Protein AF-A0A101IN50-F1 (afdb_monomer_lite)

Secondary structure (DSSP, 8-state):
-TT-SS-HHHHHHHHHHHHHTTSEEEETTEEEEHHHHHHHHHHHHHHHHHHHHH-TT-S-EEHHHHGGG-TTS-HHHHHHHHHHHHHTTS-EEETTEEE-TT------HHHHHHHHHHHHHHHH-TTSPPBHHHHHHHSTTHHHHHHHHHHTTSEEE-TTSSBEEEGGGGGGS--

Sequence (175 aa):
LVHSYYSFSEISKAVEVLEKKGKLVIIDLWLVEKGYWSQQQNRVVELLKVEYQKFPLEKSFPLNQIQPHFRHLPPRLFFTLLQQLAQEGKIVFQKGKISLPSYRPAISAQKQEMINNILKLLKDNPTNPPTEKFLSETYQGSQEIVKYLLQEKLIVKLTDGPNFWKAEEIFFSVC

Foldseek 3Di:
DVPDPDDPVRVVVVLVVCVVVVQWDDDPPDTDGNVVLVVVLVVLLVVQVVVCVVQLLDAWDALVVRCVVVVVDDPVRVVVSVVVCVVVLQWPDPPRIIGGPPRDRDADPVNVVLLVVQLVQQVVCVPDGDFPVRSCVVDPPCVSVVVSCVVVVQWDDDPPDRGIHGNVCPVPPPD

pLDDT: mean 87.75, std 12.13, range [37.0, 98.12]

Radius of gyration: 23.9 Å; chains: 1; bounding box: 58×29×68 Å

Structure (mmCIF, N/CA/C/O backbone):
data_AF-A0A101IN50-F1
#
_entry.id   AF-A0A101IN50-F1
#
loop_
_atom_site.group_PDB
_atom_site.id
_atom_site.type_symbol
_atom_site.label_atom_id
_atom_site.label_alt_id
_atom_site.label_comp_id
_atom_site.label_asym_id
_atom_site.label_entity_id
_atom_site.label_seq_id
_atom_site.pdbx_PDB_ins_code
_atom_site.Cartn_x
_atom_site.Cartn_y
_atom_site.Cartn_z
_atom_site.occupancy
_atom_site.B_iso_or_equiv
_atom_site.auth_seq_id
_atom_site.auth_comp_id
_atom_site.auth_asym_id
_atom_site.auth_atom_id
_atom_site.pdbx_PDB_model_num
ATOM 1 N N . LEU A 1 1 ? 13.063 15.465 -31.604 1.00 53.97 1 LEU A N 1
ATOM 2 C CA . LEU A 1 1 ? 14.173 14.787 -32.320 1.00 53.97 1 LEU A CA 1
ATOM 3 C C . LEU A 1 1 ? 15.201 15.761 -32.925 1.00 53.97 1 LEU A C 1
ATOM 5 O O . LEU A 1 1 ? 16.044 15.330 -33.692 1.00 53.97 1 LEU A O 1
ATOM 9 N N . VAL A 1 2 ? 15.207 17.047 -32.543 1.00 54.25 2 VAL A N 1
ATOM 10 C CA . VAL A 1 2 ? 16.013 18.106 -33.196 1.00 54.25 2 VAL A CA 1
ATOM 11 C C . VAL A 1 2 ? 17.518 18.059 -32.831 1.00 54.25 2 VAL A C 1
ATOM 13 O O . VAL A 1 2 ? 18.308 18.804 -33.389 1.00 54.25 2 VAL A O 1
ATOM 16 N N . HIS A 1 3 ? 17.943 17.152 -31.940 1.00 64.00 3 HIS A N 1
ATOM 17 C CA . HIS A 1 3 ? 19.330 17.056 -31.442 1.00 64.00 3 HIS A CA 1
ATOM 18 C C . HIS A 1 3 ? 20.006 15.690 -31.666 1.00 64.00 3 HIS A C 1
ATOM 20 O O . HIS A 1 3 ? 21.056 15.426 -31.088 1.00 64.00 3 HIS A O 1
ATOM 26 N N . SER A 1 4 ? 19.412 14.799 -32.465 1.00 73.94 4 SER A N 1
ATOM 27 C CA . SER A 1 4 ? 20.049 13.524 -32.821 1.00 73.94 4 SER A CA 1
ATOM 28 C C . SER A 1 4 ? 20.848 13.679 -34.113 1.00 73.94 4 SER A C 1
ATOM 30 O O . SER A 1 4 ? 20.334 14.238 -35.078 1.00 73.94 4 SER A O 1
ATOM 32 N N . TYR A 1 5 ? 22.062 13.125 -34.156 1.00 83.75 5 TYR A N 1
ATOM 33 C CA . TYR A 1 5 ? 22.843 12.980 -35.395 1.00 83.75 5 TYR A CA 1
ATOM 34 C C . TYR A 1 5 ? 22.286 11.896 -36.336 1.00 83.75 5 TYR A C 1
ATOM 36 O O . TYR A 1 5 ? 22.778 11.745 -37.448 1.00 83.75 5 TYR A O 1
ATOM 44 N N . TYR A 1 6 ? 21.273 11.145 -35.894 1.00 83.88 6 TYR A N 1
ATOM 45 C CA . TYR A 1 6 ? 20.628 10.084 -36.666 1.00 83.88 6 TYR A CA 1
ATOM 46 C C . TYR A 1 6 ? 19.291 10.548 -37.237 1.00 83.88 6 TYR A C 1
ATOM 48 O O . TYR A 1 6 ? 18.486 11.169 -36.533 1.00 83.88 6 T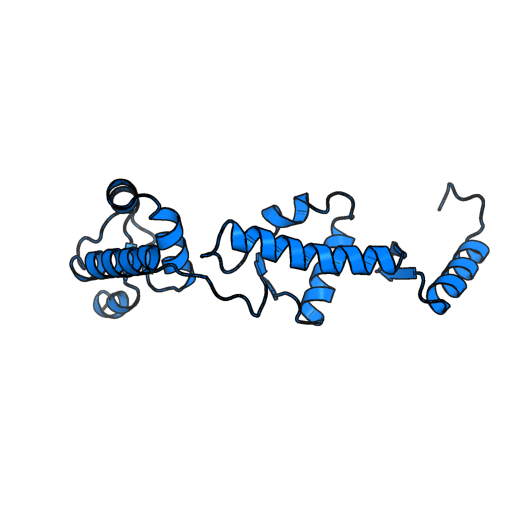YR A O 1
ATOM 56 N N . SER A 1 7 ? 19.033 10.179 -38.491 1.00 87.06 7 SER A N 1
ATOM 57 C CA . SER A 1 7 ? 17.739 10.364 -39.140 1.00 87.06 7 SER A CA 1
ATOM 58 C C . SER A 1 7 ? 16.643 9.557 -38.441 1.00 87.06 7 SER A C 1
ATOM 60 O O . SER A 1 7 ? 16.896 8.552 -37.771 1.00 87.06 7 SER A O 1
ATOM 62 N N . PHE A 1 8 ? 15.388 9.963 -38.641 1.00 85.50 8 PHE A N 1
ATOM 63 C CA . PHE A 1 8 ? 14.242 9.213 -38.126 1.00 85.50 8 PHE A CA 1
ATOM 64 C C . PHE A 1 8 ? 14.260 7.752 -38.596 1.00 85.50 8 PHE A C 1
ATOM 66 O O . PHE A 1 8 ? 14.076 6.855 -37.783 1.00 85.50 8 PHE A O 1
ATOM 73 N N . SER A 1 9 ? 14.569 7.504 -39.874 1.00 87.62 9 SER A N 1
ATOM 74 C CA . SER A 1 9 ? 14.630 6.145 -40.424 1.00 87.62 9 SER A CA 1
ATOM 75 C C . SER A 1 9 ? 15.701 5.281 -39.754 1.00 87.62 9 SER A C 1
ATOM 77 O O . SER A 1 9 ? 15.471 4.090 -39.546 1.00 87.62 9 SER A O 1
ATOM 79 N N . GLU A 1 10 ? 16.866 5.844 -39.424 1.00 89.06 10 GLU A N 1
ATOM 80 C CA . GLU A 1 10 ? 17.932 5.113 -38.730 1.00 89.06 10 GLU A CA 1
ATOM 81 C C . GLU A 1 10 ? 17.532 4.778 -37.294 1.00 89.06 10 GLU A C 1
ATOM 83 O O . GLU A 1 10 ? 17.723 3.644 -36.850 1.00 89.06 10 GLU A O 1
ATOM 88 N N . ILE A 1 11 ? 16.917 5.737 -36.594 1.00 88.38 11 ILE A N 1
ATOM 89 C CA . ILE A 1 11 ? 16.405 5.534 -35.237 1.00 88.38 11 ILE A CA 1
ATOM 90 C C . ILE A 1 11 ? 15.316 4.460 -35.245 1.00 88.38 11 ILE A C 1
ATOM 92 O O . ILE A 1 11 ? 15.415 3.504 -34.482 1.00 88.38 11 ILE A O 1
ATOM 96 N N . SER A 1 12 ? 14.322 4.562 -36.130 1.00 87.56 12 SER A N 1
ATOM 97 C CA . SER A 1 12 ? 13.242 3.576 -36.254 1.00 87.56 12 SER A CA 1
ATOM 98 C C . SER A 1 12 ? 13.786 2.174 -36.512 1.00 87.56 12 SER A C 1
ATOM 100 O O . SER A 1 12 ? 13.419 1.232 -35.814 1.00 87.56 12 SER A O 1
ATOM 102 N N . LYS A 1 13 ? 14.741 2.035 -37.439 1.00 91.06 13 LYS A N 1
ATOM 103 C CA . LYS A 1 13 ? 15.362 0.742 -37.746 1.00 91.06 13 LYS A CA 1
ATOM 104 C C . LYS A 1 13 ? 16.124 0.167 -36.549 1.00 91.06 13 LYS A C 1
ATOM 106 O O . LYS A 1 13 ? 16.044 -1.032 -36.284 1.00 91.06 13 LYS A O 1
ATOM 111 N N . ALA A 1 14 ? 16.859 1.002 -35.815 1.00 89.88 14 ALA A N 1
ATOM 112 C CA . ALA A 1 14 ? 17.566 0.570 -34.613 1.00 89.88 14 ALA A CA 1
ATOM 113 C C . ALA A 1 14 ? 16.595 0.136 -33.501 1.00 89.88 14 ALA A C 1
ATOM 115 O O . ALA A 1 14 ? 16.817 -0.896 -32.863 1.00 89.88 14 ALA A O 1
ATOM 116 N N . VAL A 1 15 ? 15.504 0.882 -33.306 1.00 90.69 15 VAL A N 1
ATOM 117 C CA . VAL A 1 15 ? 14.446 0.560 -32.339 1.00 90.69 15 VAL A CA 1
ATOM 118 C C . VAL A 1 15 ? 13.798 -0.776 -32.671 1.00 90.69 15 VAL A C 1
ATOM 120 O O . VAL A 1 15 ? 13.757 -1.637 -31.798 1.00 90.69 15 VAL A O 1
ATOM 123 N N . GLU A 1 16 ? 13.398 -1.004 -33.924 1.00 89.81 16 GLU A N 1
ATOM 124 C CA . GLU A 1 16 ? 12.813 -2.281 -34.353 1.00 89.81 16 GLU A CA 1
ATOM 125 C C . GLU A 1 16 ? 13.749 -3.467 -34.088 1.00 89.81 16 GLU A C 1
ATOM 127 O O . GLU A 1 16 ? 13.317 -4.521 -33.620 1.00 89.81 16 GLU A O 1
ATOM 132 N N . VAL A 1 17 ? 15.050 -3.320 -34.368 1.00 91.94 17 VAL A N 1
ATOM 133 C CA . VAL A 1 17 ? 16.029 -4.387 -34.102 1.00 91.94 17 VAL A CA 1
ATOM 134 C C . VAL A 1 17 ? 16.144 -4.665 -32.604 1.00 91.94 17 VAL A C 1
ATOM 136 O O . VAL A 1 17 ? 16.235 -5.825 -32.200 1.00 91.94 17 VAL A O 1
ATOM 139 N N . LEU A 1 18 ? 16.175 -3.625 -31.772 1.00 91.31 18 LEU A N 1
ATOM 140 C CA . LEU A 1 18 ? 16.322 -3.770 -30.325 1.00 91.31 18 LEU A CA 1
ATOM 141 C C . LEU A 1 18 ? 15.045 -4.291 -29.653 1.00 91.31 18 LEU A C 1
ATOM 143 O O . LEU A 1 18 ? 15.140 -5.095 -28.725 1.00 91.31 18 LEU A O 1
ATOM 147 N N . GLU A 1 19 ? 13.876 -3.896 -30.147 1.00 89.38 19 GLU A N 1
ATOM 148 C CA . GLU A 1 19 ? 12.577 -4.419 -29.726 1.00 89.38 19 GLU A CA 1
ATOM 149 C C . GLU A 1 19 ? 12.442 -5.903 -30.092 1.00 89.38 19 GLU A C 1
ATOM 151 O O . GLU A 1 19 ? 12.173 -6.723 -29.215 1.00 89.38 19 GLU A O 1
ATOM 156 N N . LYS A 1 20 ? 12.758 -6.292 -31.339 1.00 90.06 20 LYS A N 1
ATOM 157 C CA . LYS A 1 20 ? 12.761 -7.706 -31.773 1.00 90.06 20 LYS A CA 1
ATOM 158 C C . LYS A 1 20 ? 13.734 -8.570 -30.973 1.00 90.06 20 LYS A C 1
ATOM 160 O O . LYS A 1 20 ? 13.472 -9.743 -30.732 1.00 90.06 20 LYS A O 1
ATOM 165 N N . LYS A 1 21 ? 14.855 -7.993 -30.531 1.00 91.25 21 LYS A N 1
ATOM 166 C CA . LYS A 1 21 ? 15.819 -8.651 -29.633 1.00 91.25 21 LYS A CA 1
ATOM 167 C C . LYS A 1 21 ? 15.365 -8.675 -28.168 1.00 91.25 21 LYS A C 1
ATOM 169 O O . LYS A 1 21 ? 16.104 -9.175 -27.324 1.00 91.25 21 LYS A O 1
ATOM 174 N N . GLY A 1 22 ? 14.200 -8.112 -27.849 1.00 89.38 22 GLY A N 1
ATOM 175 C CA . GLY A 1 22 ? 13.653 -8.043 -26.499 1.00 89.38 22 GLY A CA 1
ATOM 176 C C . GLY A 1 22 ? 14.476 -7.178 -25.546 1.00 89.38 22 GLY A C 1
ATOM 177 O O . GLY A 1 22 ? 14.423 -7.407 -24.344 1.00 89.38 22 GLY A O 1
ATOM 178 N N . LYS A 1 23 ? 15.264 -6.224 -26.057 1.00 91.38 23 LYS A N 1
ATOM 179 C CA . LYS A 1 23 ? 16.095 -5.322 -25.240 1.00 91.38 23 LYS A CA 1
ATOM 180 C C . LYS A 1 23 ? 15.390 -4.015 -24.891 1.00 91.38 23 LYS A C 1
ATOM 182 O O . LYS A 1 23 ? 15.761 -3.366 -23.918 1.00 91.38 23 LYS A O 1
ATOM 187 N N . LEU A 1 24 ? 14.384 -3.637 -25.672 1.00 92.62 24 LEU A N 1
ATOM 188 C CA . LEU A 1 24 ? 13.571 -2.447 -25.449 1.00 92.62 24 LEU A CA 1
ATOM 189 C C . LEU A 1 24 ? 12.104 -2.823 -25.257 1.00 92.62 24 LEU A C 1
ATOM 191 O O . LEU A 1 24 ? 11.635 -3.830 -25.784 1.00 92.62 24 LEU A O 1
ATOM 195 N N . VAL A 1 25 ? 11.401 -1.974 -24.518 1.00 89.88 25 VAL A N 1
ATOM 196 C CA . VAL A 1 25 ? 9.945 -1.924 -24.433 1.00 89.88 25 VAL A CA 1
ATOM 197 C C . VAL A 1 25 ? 9.520 -0.526 -24.861 1.00 89.88 25 VAL A C 1
ATOM 199 O O . VAL A 1 25 ? 10.095 0.470 -24.410 1.00 89.88 25 VAL A O 1
ATOM 202 N N . ILE A 1 26 ? 8.526 -0.460 -25.741 1.00 90.00 26 ILE A N 1
ATOM 203 C CA . ILE A 1 26 ? 7.913 0.794 -26.170 1.00 90.00 26 ILE A CA 1
ATOM 204 C C . ILE A 1 26 ? 6.683 1.034 -25.300 1.00 90.00 26 ILE A C 1
ATOM 206 O O . ILE A 1 26 ? 5.805 0.178 -25.202 1.00 90.00 26 ILE A O 1
ATOM 210 N N . ILE A 1 27 ? 6.640 2.186 -24.634 1.00 88.56 27 ILE A N 1
ATOM 211 C CA . ILE A 1 27 ? 5.548 2.574 -23.740 1.00 88.56 27 ILE A CA 1
ATOM 212 C C . ILE A 1 27 ? 5.089 3.968 -24.144 1.00 88.56 27 ILE A C 1
ATOM 214 O O . ILE A 1 27 ? 5.754 4.961 -23.848 1.00 88.56 27 ILE A O 1
ATOM 218 N N . ASP A 1 28 ? 3.960 4.041 -24.842 1.00 82.56 28 ASP A N 1
ATOM 219 C CA . ASP A 1 28 ? 3.493 5.244 -25.533 1.00 82.56 28 ASP A CA 1
ATOM 220 C C . ASP A 1 28 ? 4.581 5.821 -26.461 1.00 82.56 28 ASP A C 1
ATOM 222 O O . ASP A 1 28 ? 4.894 5.253 -27.502 1.00 82.56 28 ASP A O 1
ATOM 226 N N . LEU A 1 29 ? 5.177 6.950 -26.070 1.00 85.69 29 LEU A N 1
ATOM 227 C CA . LEU A 1 29 ? 6.236 7.654 -26.799 1.00 85.69 29 LEU A CA 1
ATOM 228 C C . LEU A 1 29 ? 7.633 7.408 -26.200 1.00 85.69 29 LEU A C 1
ATOM 230 O O . LEU A 1 29 ? 8.599 8.054 -26.607 1.00 85.69 29 LEU A O 1
ATOM 234 N N . TRP A 1 30 ? 7.745 6.520 -25.208 1.00 90.06 30 TRP A N 1
ATOM 235 C CA . TRP A 1 30 ? 8.978 6.251 -24.474 1.00 90.06 30 TRP A CA 1
ATOM 236 C C . TRP A 1 30 ? 9.606 4.935 -24.916 1.00 90.06 30 TRP A C 1
ATOM 238 O O . TRP A 1 30 ? 8.948 3.899 -24.970 1.00 90.06 30 TRP A O 1
ATOM 248 N N . LEU A 1 31 ? 10.911 4.981 -25.172 1.00 91.62 31 LEU A N 1
ATOM 249 C CA . LEU A 1 31 ? 11.745 3.804 -25.378 1.00 91.62 31 LEU A CA 1
ATOM 250 C C . LEU A 1 31 ? 12.461 3.507 -24.068 1.00 91.62 31 LEU A C 1
ATOM 252 O O . LEU A 1 31 ? 13.236 4.336 -23.585 1.00 91.62 31 LEU A O 1
ATOM 256 N N . VAL A 1 32 ? 12.191 2.344 -23.486 1.00 92.44 32 VAL A N 1
ATOM 257 C CA . VAL A 1 32 ? 12.736 1.965 -22.182 1.00 92.44 32 VAL A CA 1
ATOM 258 C C . VAL A 1 32 ? 13.483 0.648 -22.312 1.00 92.44 32 VAL A C 1
ATOM 260 O O . VAL A 1 32 ? 13.016 -0.286 -22.958 1.00 92.44 32 VAL A O 1
ATOM 263 N N . GLU A 1 33 ? 14.659 0.559 -21.699 1.00 94.00 33 GLU A N 1
ATOM 264 C CA . GLU A 1 33 ? 15.402 -0.698 -21.613 1.00 94.00 33 GLU A CA 1
ATOM 265 C C . GLU A 1 33 ? 14.605 -1.725 -20.792 1.00 94.00 33 GLU A C 1
ATOM 267 O O . GLU A 1 33 ? 14.061 -1.407 -19.731 1.00 94.00 33 GLU A O 1
ATOM 272 N N . LYS A 1 34 ? 14.472 -2.951 -21.311 1.00 92.56 34 LYS A N 1
ATOM 273 C CA . LYS A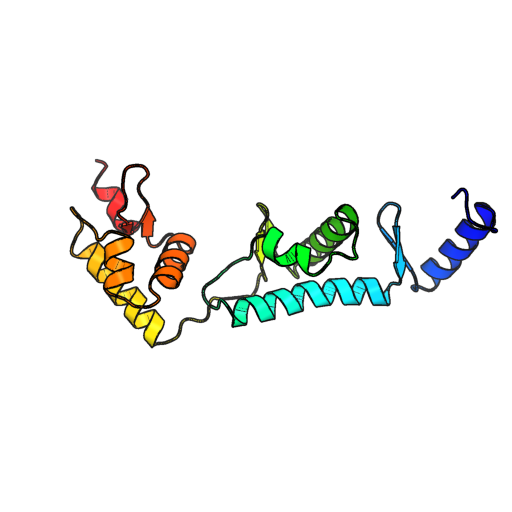 1 34 ? 13.551 -3.954 -20.754 1.00 92.56 34 LYS A CA 1
ATOM 274 C C . LYS A 1 34 ? 13.928 -4.371 -19.330 1.00 92.56 34 LYS A C 1
ATOM 276 O O . LYS A 1 34 ? 13.040 -4.528 -18.490 1.00 92.56 34 LYS A O 1
ATOM 281 N N . GLY A 1 35 ? 15.218 -4.548 -19.053 1.00 94.69 35 GLY A N 1
ATOM 282 C CA . GLY A 1 35 ? 15.736 -4.876 -17.728 1.00 94.69 35 GLY A CA 1
ATOM 283 C C . GLY A 1 35 ? 15.426 -3.782 -16.712 1.00 94.69 35 GLY A C 1
ATOM 284 O O . GLY A 1 35 ? 14.872 -4.065 -15.652 1.00 94.69 35 GLY A O 1
ATOM 285 N N . TYR A 1 36 ? 15.683 -2.527 -17.070 1.00 94.50 36 TYR A N 1
ATOM 286 C CA . TYR A 1 36 ? 15.349 -1.356 -16.274 1.00 94.50 36 TYR A CA 1
ATOM 287 C C . TYR A 1 36 ? 13.847 -1.269 -16.006 1.00 94.50 36 TYR A C 1
ATOM 289 O O . TYR A 1 36 ? 13.447 -1.044 -14.863 1.00 94.50 36 TYR A O 1
ATOM 297 N N . TRP A 1 37 ? 13.006 -1.497 -17.021 1.00 95.19 37 TRP A N 1
ATOM 298 C CA . TRP A 1 37 ? 11.553 -1.500 -16.848 1.00 95.19 37 TRP A CA 1
ATOM 299 C C . TRP A 1 37 ? 11.097 -2.557 -15.839 1.00 95.19 37 TRP A C 1
ATOM 301 O O . TRP A 1 37 ? 10.396 -2.241 -14.875 1.00 95.19 37 TRP A O 1
ATOM 311 N N . SER A 1 38 ? 11.572 -3.794 -16.000 1.00 95.00 38 SER A N 1
ATOM 312 C CA . SER A 1 38 ? 11.279 -4.889 -15.071 1.00 95.00 38 SER A CA 1
ATOM 313 C C . SER A 1 38 ? 11.799 -4.600 -13.657 1.00 95.00 38 SER A C 1
ATOM 315 O O . SER A 1 38 ? 11.125 -4.878 -12.663 1.00 95.00 38 SER A O 1
ATOM 317 N N . GLN A 1 39 ? 12.964 -3.958 -13.540 1.00 96.44 39 GLN A N 1
ATOM 318 C CA . GLN A 1 39 ? 13.498 -3.515 -12.257 1.00 96.44 39 GLN A CA 1
ATOM 319 C C . GLN A 1 39 ? 12.580 -2.483 -11.589 1.00 96.44 39 GLN A C 1
ATOM 321 O O . GLN A 1 39 ? 12.338 -2.587 -10.386 1.00 96.44 39 GLN A O 1
ATOM 326 N N . GLN A 1 40 ? 12.035 -1.516 -12.337 1.00 96.81 40 GLN A N 1
ATOM 327 C CA . GLN A 1 40 ? 11.092 -0.543 -11.775 1.00 96.81 40 GLN A CA 1
ATOM 328 C C . GLN A 1 40 ? 9.785 -1.213 -11.336 1.00 96.81 40 GLN A C 1
ATOM 330 O O . GLN A 1 40 ? 9.279 -0.886 -10.262 1.00 96.81 40 GLN A O 1
ATOM 335 N N . GLN A 1 41 ? 9.282 -2.190 -12.099 1.00 96.25 41 GLN A N 1
ATOM 336 C CA . GLN A 1 41 ? 8.114 -2.994 -11.716 1.00 96.25 41 GLN A CA 1
ATOM 337 C C . GLN A 1 41 ? 8.340 -3.696 -10.368 1.00 96.25 41 GLN A C 1
ATOM 339 O O . GLN A 1 41 ? 7.531 -3.563 -9.448 1.00 96.25 41 GLN A O 1
ATOM 344 N N . ASN A 1 42 ? 9.475 -4.382 -10.217 1.00 97.38 42 ASN A N 1
ATOM 345 C CA . ASN A 1 42 ? 9.828 -5.071 -8.974 1.00 97.38 42 ASN A CA 1
ATOM 346 C C . ASN A 1 42 ? 10.025 -4.093 -7.811 1.00 97.38 42 ASN A C 1
ATOM 348 O O . ASN A 1 42 ? 9.588 -4.353 -6.692 1.00 97.38 42 ASN A O 1
ATOM 352 N N . ARG A 1 43 ? 10.626 -2.929 -8.077 1.00 97.62 43 ARG A N 1
ATOM 353 C CA . ARG A 1 43 ? 10.862 -1.896 -7.067 1.00 97.62 43 ARG A CA 1
ATOM 354 C C . ARG A 1 43 ? 9.567 -1.364 -6.451 1.00 97.62 43 ARG A C 1
ATOM 356 O O . ARG A 1 43 ? 9.574 -1.049 -5.266 1.00 97.62 43 ARG A O 1
ATOM 363 N N . VAL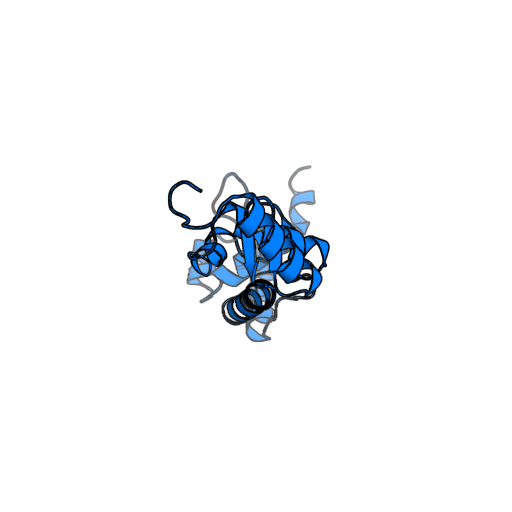 A 1 44 ? 8.466 -1.281 -7.207 1.00 97.94 44 VAL A N 1
ATOM 364 C CA . VAL A 1 44 ? 7.151 -0.902 -6.649 1.00 97.94 44 VAL A CA 1
ATOM 365 C C . VAL A 1 44 ? 6.702 -1.925 -5.607 1.00 97.94 44 VAL A C 1
ATOM 367 O O . VAL A 1 44 ? 6.330 -1.548 -4.498 1.00 97.94 44 VAL A O 1
ATOM 370 N N . VAL A 1 45 ? 6.774 -3.215 -5.941 1.00 97.06 45 VAL A N 1
ATOM 371 C CA . VAL A 1 45 ? 6.356 -4.307 -5.048 1.00 97.06 45 VAL A CA 1
ATOM 372 C C . VAL A 1 45 ? 7.225 -4.356 -3.792 1.00 97.06 45 VAL A C 1
ATOM 374 O O . VAL A 1 45 ? 6.695 -4.449 -2.686 1.00 97.06 45 VAL A O 1
ATOM 377 N N . GLU A 1 46 ? 8.545 -4.246 -3.940 1.00 97.44 46 GLU A N 1
ATOM 378 C CA . GLU A 1 46 ? 9.470 -4.229 -2.800 1.00 97.44 46 GLU A CA 1
ATOM 379 C C . GLU A 1 46 ? 9.265 -3.005 -1.905 1.00 97.44 46 GLU A C 1
ATOM 381 O O . GLU A 1 46 ? 9.255 -3.127 -0.681 1.00 97.44 46 GLU A O 1
ATOM 386 N N . LEU A 1 47 ? 9.015 -1.831 -2.490 1.00 97.56 47 LEU A N 1
ATOM 387 C CA . LEU A 1 47 ? 8.701 -0.637 -1.713 1.00 97.56 47 LEU A CA 1
ATOM 388 C C . LEU A 1 47 ? 7.423 -0.827 -0.888 1.00 97.56 47 LEU A C 1
ATOM 390 O O . LEU A 1 47 ? 7.418 -0.489 0.290 1.00 97.56 47 LEU A O 1
ATOM 394 N N . LEU A 1 48 ? 6.368 -1.423 -1.455 1.00 97.31 48 LEU A N 1
ATOM 395 C CA . LEU A 1 48 ? 5.152 -1.723 -0.691 1.00 97.31 48 LEU A CA 1
ATOM 396 C C . LEU A 1 48 ? 5.438 -2.661 0.487 1.00 97.31 48 LEU A C 1
ATOM 398 O O . LEU A 1 48 ? 4.937 -2.416 1.579 1.00 97.31 48 LEU A O 1
ATOM 402 N N . LYS A 1 49 ? 6.272 -3.696 0.307 1.00 95.81 49 LYS A N 1
ATOM 403 C CA . LYS A 1 49 ? 6.680 -4.587 1.410 1.00 95.81 49 LYS A CA 1
ATOM 404 C C . LYS A 1 49 ? 7.389 -3.823 2.529 1.00 95.81 49 LYS A C 1
ATOM 406 O O . LYS A 1 49 ? 7.083 -4.048 3.697 1.00 95.81 49 LYS A O 1
ATOM 411 N N . VAL A 1 50 ? 8.295 -2.908 2.182 1.00 96.12 50 VAL A N 1
ATOM 412 C CA . VAL A 1 50 ? 8.987 -2.046 3.156 1.00 96.12 50 VAL A CA 1
ATOM 413 C C . VAL A 1 50 ? 8.000 -1.135 3.888 1.00 96.12 50 VAL A C 1
ATOM 415 O O . VAL A 1 50 ? 8.081 -0.991 5.106 1.00 96.12 50 VAL A O 1
ATOM 418 N N . GLU A 1 51 ? 7.038 -0.543 3.181 1.00 96.06 51 GLU A N 1
ATOM 419 C CA . GLU A 1 51 ? 6.018 0.300 3.811 1.00 96.06 51 GLU A CA 1
ATOM 420 C C . GLU A 1 51 ? 5.104 -0.507 4.744 1.00 96.06 51 GLU A C 1
ATOM 422 O O . GLU A 1 51 ? 4.811 -0.054 5.847 1.00 96.06 51 GLU A O 1
ATOM 427 N N . TYR A 1 52 ? 4.740 -1.739 4.386 1.00 95.19 52 TYR A N 1
ATOM 428 C CA . TYR A 1 52 ? 3.993 -2.634 5.275 1.00 95.19 52 TYR A CA 1
ATOM 429 C C . TYR A 1 52 ? 4.779 -3.064 6.521 1.00 95.19 52 TYR A C 1
ATOM 431 O O . TYR A 1 52 ? 4.177 -3.296 7.564 1.00 95.19 52 TYR A O 1
ATOM 439 N N . GLN A 1 53 ? 6.110 -3.156 6.459 1.00 93.00 53 GLN A N 1
ATOM 440 C CA . GLN A 1 53 ? 6.922 -3.399 7.659 1.00 93.00 53 GLN A CA 1
ATOM 441 C C . GLN A 1 53 ? 6.887 -2.204 8.620 1.00 93.00 53 GLN A C 1
ATOM 443 O O . GLN A 1 53 ? 6.851 -2.394 9.833 1.00 93.00 53 GLN A O 1
ATOM 448 N N . LYS A 1 54 ? 6.871 -0.977 8.085 1.00 92.56 54 LYS A N 1
ATOM 449 C CA . LYS A 1 54 ? 6.767 0.254 8.886 1.00 92.56 54 LYS A CA 1
ATOM 450 C C . LYS A 1 54 ? 5.357 0.468 9.434 1.00 92.56 54 LYS A C 1
ATOM 452 O O . LYS A 1 54 ? 5.200 0.944 10.553 1.00 92.56 54 LYS A O 1
ATOM 457 N N . PHE A 1 55 ? 4.345 0.116 8.646 1.00 91.56 55 PHE A N 1
ATOM 458 C CA . PHE A 1 55 ? 2.937 0.352 8.947 1.00 91.56 55 PHE A CA 1
ATOM 459 C C . PHE A 1 55 ? 2.126 -0.949 8.811 1.00 91.56 55 PHE A C 1
ATOM 461 O O . PHE A 1 55 ? 1.336 -1.096 7.876 1.00 91.56 55 PHE A O 1
ATOM 468 N N . PRO A 1 56 ? 2.289 -1.907 9.743 1.00 92.06 56 PRO A N 1
ATOM 469 C CA . PRO A 1 56 ? 1.750 -3.267 9.616 1.00 92.06 56 PRO A CA 1
ATOM 470 C C . PRO A 1 56 ? 0.223 -3.361 9.671 1.00 92.06 56 PRO A C 1
ATOM 472 O O . PRO A 1 56 ? -0.339 -4.411 9.366 1.00 92.06 56 PRO A O 1
ATOM 475 N N . LEU A 1 57 ? -0.450 -2.283 10.080 1.00 92.12 57 LEU A N 1
ATOM 476 C CA . LEU A 1 57 ? -1.907 -2.200 10.104 1.00 92.12 57 LEU A CA 1
ATOM 477 C C . LEU A 1 57 ? -2.505 -1.549 8.849 1.00 92.12 57 LEU A C 1
ATOM 479 O O . LEU A 1 57 ? -3.715 -1.614 8.649 1.00 92.12 57 LEU A O 1
ATOM 483 N N . GLU A 1 58 ? -1.690 -0.927 7.995 1.00 91.94 58 GLU A N 1
ATOM 484 C CA . GLU A 1 58 ? -2.193 -0.300 6.775 1.00 91.94 58 GLU A CA 1
ATOM 485 C C . GLU A 1 58 ? -2.576 -1.350 5.738 1.00 91.94 58 GLU A C 1
ATOM 487 O O . GLU A 1 58 ? -1.859 -2.321 5.504 1.00 91.94 58 GLU A O 1
ATOM 492 N N . LYS A 1 59 ? -3.686 -1.116 5.035 1.00 91.56 59 LYS A N 1
ATOM 493 C CA . LYS A 1 59 ? -4.082 -1.947 3.885 1.00 91.56 59 LYS A CA 1
ATOM 494 C C . LYS A 1 59 ? -3.554 -1.443 2.553 1.00 91.56 59 LYS A C 1
ATOM 496 O O . LYS A 1 59 ? -3.397 -2.219 1.613 1.00 91.56 59 LYS A O 1
ATOM 501 N N . SER A 1 60 ? -3.324 -0.142 2.445 1.00 94.38 60 SER A N 1
ATOM 502 C CA . SER A 1 60 ? -2.976 0.521 1.192 1.00 94.38 60 SER A CA 1
ATOM 503 C C . SER A 1 60 ? -2.288 1.841 1.471 1.00 94.38 60 SER A C 1
ATOM 505 O O . SER A 1 60 ? -2.665 2.533 2.417 1.00 94.38 60 SER A O 1
ATOM 507 N N . PHE A 1 61 ? -1.390 2.240 0.585 1.00 95.88 61 PHE A N 1
ATOM 508 C CA . PHE A 1 61 ? -0.653 3.489 0.695 1.00 95.88 61 PHE A CA 1
ATOM 509 C C . PHE A 1 61 ? -1.129 4.492 -0.354 1.00 95.88 61 PHE A C 1
ATOM 511 O O . PHE A 1 61 ? -1.472 4.101 -1.474 1.00 95.88 61 PHE A O 1
ATOM 518 N N . PRO A 1 62 ? -1.198 5.787 -0.017 1.00 95.75 62 PRO A N 1
ATOM 519 C CA . PRO A 1 62 ? -1.543 6.812 -0.984 1.00 95.75 62 PRO A CA 1
ATOM 520 C C . PRO A 1 62 ? -0.408 7.001 -1.998 1.00 95.75 62 PRO A C 1
ATOM 522 O O . PRO A 1 62 ? 0.775 6.856 -1.691 1.00 95.75 62 PRO A O 1
ATOM 525 N N . LEU A 1 63 ? -0.766 7.345 -3.234 1.00 95.12 63 LEU A N 1
ATOM 526 C CA . LEU A 1 63 ? 0.196 7.458 -4.330 1.00 95.12 63 LEU A CA 1
ATOM 527 C C . LEU A 1 63 ? 1.279 8.515 -4.066 1.00 95.12 63 LEU A C 1
ATOM 529 O O . LEU A 1 63 ? 2.428 8.324 -4.454 1.00 95.12 63 LEU A O 1
ATOM 533 N N . ASN A 1 64 ? 0.933 9.596 -3.363 1.00 94.31 64 ASN A N 1
ATOM 534 C CA . ASN A 1 64 ? 1.863 10.663 -2.989 1.00 94.31 64 ASN A CA 1
ATOM 535 C C . ASN A 1 64 ? 2.969 10.208 -2.017 1.00 94.31 64 ASN A C 1
ATOM 537 O O . ASN A 1 64 ? 3.998 10.870 -1.942 1.00 94.31 64 ASN A O 1
ATOM 541 N N . GLN A 1 65 ? 2.792 9.083 -1.319 1.00 95.06 65 GLN A N 1
ATOM 542 C CA . GLN A 1 65 ? 3.833 8.451 -0.505 1.00 95.06 65 GLN A CA 1
ATOM 543 C C . GLN A 1 65 ? 4.787 7.612 -1.366 1.00 95.06 65 GLN A C 1
ATOM 545 O O . GLN A 1 65 ? 5.975 7.536 -1.076 1.00 95.06 65 GLN A O 1
ATOM 550 N N . ILE A 1 66 ? 4.294 7.024 -2.460 1.00 96.38 66 ILE A N 1
ATOM 551 C CA . ILE A 1 66 ? 5.049 6.080 -3.299 1.00 96.38 66 ILE A CA 1
ATOM 552 C C . ILE A 1 66 ? 5.773 6.778 -4.458 1.00 96.38 66 ILE A C 1
ATOM 554 O O . ILE A 1 66 ? 6.951 6.524 -4.709 1.00 96.38 66 ILE A O 1
ATOM 558 N N . GLN A 1 67 ? 5.102 7.695 -5.157 1.00 95.19 67 GLN A N 1
ATOM 559 C CA . GLN A 1 67 ? 5.631 8.391 -6.335 1.00 95.19 67 GLN A CA 1
ATOM 560 C C . GLN A 1 67 ? 6.977 9.111 -6.103 1.00 95.19 67 GLN A C 1
ATOM 562 O O . GLN A 1 67 ? 7.829 9.059 -6.996 1.00 95.19 67 GLN A O 1
ATOM 567 N N . PRO A 1 68 ? 7.259 9.721 -4.931 1.00 95.81 68 PRO A N 1
ATOM 568 C CA . PRO A 1 68 ? 8.555 10.348 -4.665 1.00 95.81 68 PRO A CA 1
ATOM 569 C C . PRO A 1 68 ? 9.760 9.398 -4.693 1.00 95.81 68 PRO A C 1
ATOM 571 O O . PRO A 1 68 ? 10.888 9.890 -4.698 1.00 95.81 68 PRO A O 1
ATOM 574 N N . HIS A 1 69 ? 9.564 8.076 -4.723 1.00 96.31 69 HIS A N 1
ATOM 575 C CA . HIS A 1 69 ? 10.639 7.090 -4.895 1.00 96.31 69 HIS A CA 1
ATOM 576 C C . HIS A 1 69 ? 10.999 6.836 -6.371 1.00 96.31 69 HIS A C 1
ATOM 578 O O . HIS A 1 69 ? 12.023 6.213 -6.657 1.00 96.31 69 HIS A O 1
ATOM 584 N N . PHE A 1 70 ? 10.197 7.358 -7.304 1.00 96.50 70 PHE A N 1
ATOM 585 C CA . PHE A 1 70 ? 10.319 7.164 -8.751 1.00 96.50 70 PHE A CA 1
ATOM 586 C C . PHE A 1 70 ? 10.480 8.493 -9.506 1.00 96.50 70 PHE A C 1
ATOM 588 O O . PHE A 1 70 ? 10.059 8.608 -10.650 1.00 96.50 70 PHE A O 1
ATOM 595 N N . ARG A 1 71 ? 11.116 9.506 -8.895 1.00 93.62 71 ARG A N 1
ATOM 596 C CA . ARG A 1 71 ? 11.263 10.865 -9.479 1.00 93.62 71 ARG A CA 1
ATOM 597 C C . ARG A 1 71 ? 11.955 10.898 -10.844 1.00 93.62 71 ARG A C 1
ATOM 599 O O . ARG A 1 71 ? 11.796 11.864 -11.578 1.00 93.62 71 ARG A O 1
ATOM 606 N N . HIS A 1 72 ? 12.733 9.866 -11.166 1.00 91.31 72 HIS A N 1
ATOM 607 C CA . HIS A 1 72 ? 13.410 9.731 -12.456 1.00 91.31 72 HIS A CA 1
ATOM 608 C C . HIS A 1 72 ? 12.469 9.288 -13.584 1.00 91.31 72 HIS A C 1
ATOM 610 O O . HIS A 1 72 ? 12.807 9.452 -14.752 1.00 91.31 72 HIS A O 1
ATOM 616 N N . LEU A 1 73 ? 11.299 8.732 -13.252 1.00 92.88 73 LEU A N 1
ATOM 617 C CA . LEU A 1 73 ? 10.280 8.383 -14.231 1.00 92.88 73 LEU A CA 1
ATOM 618 C C . LEU A 1 73 ? 9.361 9.587 -14.472 1.00 92.88 73 LEU A C 1
ATOM 620 O O . LEU A 1 73 ? 8.820 10.150 -13.515 1.00 92.88 73 LEU A O 1
ATOM 624 N N . PRO A 1 74 ? 9.108 9.957 -15.738 1.00 92.69 74 PRO A N 1
ATOM 625 C CA . PRO A 1 74 ? 8.040 10.885 -16.077 1.00 92.69 74 PRO A CA 1
ATOM 626 C C . PRO A 1 74 ? 6.701 10.427 -15.469 1.00 92.69 74 PRO A C 1
ATOM 628 O O . PRO A 1 74 ? 6.414 9.227 -15.490 1.00 92.69 74 PRO A O 1
ATOM 631 N N . PRO A 1 75 ? 5.830 11.340 -14.992 1.00 91.38 75 PRO A N 1
ATOM 632 C CA . PRO A 1 75 ? 4.581 10.962 -14.325 1.00 91.38 75 PRO A CA 1
ATOM 633 C C . PRO A 1 75 ? 3.685 10.021 -15.138 1.00 91.38 75 PRO A C 1
ATOM 635 O O . PRO A 1 75 ? 3.126 9.080 -14.582 1.00 91.38 75 PRO A O 1
ATOM 638 N N . ARG A 1 76 ? 3.588 10.235 -16.460 1.00 91.62 76 ARG A N 1
ATOM 639 C CA . ARG A 1 76 ? 2.832 9.342 -17.356 1.00 91.62 76 ARG A CA 1
ATOM 640 C C . ARG A 1 76 ? 3.411 7.930 -17.361 1.00 91.62 76 ARG A C 1
ATOM 642 O O . ARG A 1 76 ? 2.670 6.977 -17.181 1.00 91.62 76 ARG A O 1
ATOM 649 N N . LEU A 1 77 ? 4.734 7.810 -17.474 1.00 93.69 77 LEU A N 1
ATOM 650 C CA . LEU A 1 77 ? 5.418 6.521 -17.498 1.00 93.69 77 LEU A CA 1
ATOM 651 C C . LEU A 1 77 ? 5.275 5.780 -16.159 1.00 93.69 77 LEU A C 1
ATOM 653 O O . LEU A 1 77 ? 5.033 4.577 -16.140 1.00 93.69 77 LEU A O 1
ATOM 657 N N . PHE A 1 78 ? 5.350 6.500 -15.036 1.00 95.19 78 PHE A N 1
ATOM 658 C CA . PHE A 1 78 ? 5.075 5.928 -13.718 1.00 95.19 78 PHE A CA 1
ATOM 659 C C . PHE A 1 78 ? 3.624 5.443 -13.586 1.00 95.19 78 PHE A C 1
ATOM 661 O O . PHE A 1 78 ? 3.382 4.373 -13.039 1.00 95.19 78 PHE A O 1
ATOM 668 N N . PHE A 1 79 ? 2.647 6.182 -14.111 1.00 94.31 79 PHE A N 1
ATOM 669 C CA . PHE A 1 79 ? 1.256 5.732 -14.089 1.00 94.31 79 PHE A CA 1
ATOM 670 C C . PHE A 1 79 ? 1.052 4.464 -14.930 1.00 94.31 79 PHE A C 1
ATOM 672 O O . PHE A 1 79 ? 0.420 3.519 -14.457 1.00 94.31 79 PHE A O 1
ATOM 679 N N . THR A 1 80 ? 1.659 4.394 -16.118 1.00 95.00 80 THR A N 1
ATOM 680 C CA . THR A 1 80 ? 1.622 3.193 -16.964 1.00 95.00 80 THR A CA 1
ATOM 681 C C . THR A 1 80 ? 2.262 1.987 -16.275 1.00 95.00 80 THR A C 1
ATOM 683 O O . THR A 1 80 ? 1.716 0.886 -16.344 1.00 95.00 80 THR A O 1
ATOM 686 N N . LEU A 1 81 ? 3.360 2.188 -15.533 1.00 96.00 81 LEU A N 1
ATOM 687 C CA . LEU A 1 81 ? 3.977 1.151 -14.695 1.00 96.00 81 LEU A CA 1
ATOM 688 C C . LEU A 1 81 ? 2.964 0.544 -13.713 1.00 96.00 81 LEU A C 1
ATOM 690 O O . LEU A 1 81 ? 2.853 -0.677 -13.603 1.00 96.00 81 LEU A O 1
ATOM 694 N N . LEU A 1 82 ? 2.206 1.395 -13.014 1.00 97.00 82 LEU A N 1
ATOM 695 C CA . LEU A 1 82 ? 1.202 0.949 -12.048 1.00 97.00 82 LEU A CA 1
ATOM 696 C C . LEU A 1 82 ? 0.016 0.259 -12.721 1.00 97.00 82 LEU A C 1
ATOM 698 O O . LEU A 1 82 ? -0.468 -0.750 -12.215 1.00 97.00 82 LEU A O 1
ATOM 702 N N . GLN A 1 83 ? -0.441 0.767 -13.865 1.00 95.69 83 GLN A N 1
ATOM 703 C CA . GLN A 1 83 ? -1.519 0.131 -14.621 1.00 95.69 83 GLN A CA 1
ATOM 704 C C . GLN A 1 83 ? -1.133 -1.275 -15.083 1.00 95.69 83 GLN A C 1
ATOM 706 O O . GLN A 1 83 ? -1.926 -2.195 -14.905 1.00 95.69 83 GLN A O 1
ATOM 711 N N . GLN A 1 84 ? 0.083 -1.462 -15.602 1.00 95.62 84 GLN A N 1
ATOM 712 C CA . GLN A 1 84 ? 0.581 -2.783 -15.995 1.00 95.62 84 GLN A CA 1
ATOM 713 C C . GLN A 1 84 ? 0.651 -3.735 -14.798 1.00 95.62 84 GLN A C 1
ATOM 715 O O . GLN A 1 84 ? 0.104 -4.831 -14.851 1.00 95.62 84 GLN A O 1
ATOM 720 N N . LEU A 1 85 ? 1.233 -3.299 -13.676 1.00 97.38 85 LEU A N 1
ATOM 721 C CA . LEU A 1 85 ? 1.286 -4.116 -12.458 1.00 97.38 85 LEU A CA 1
ATOM 722 C C . LEU A 1 85 ? -0.111 -4.491 -11.936 1.00 97.38 85 LEU A C 1
ATOM 724 O O . LEU A 1 85 ? -0.291 -5.585 -11.399 1.00 97.38 85 LEU A O 1
ATOM 728 N N . ALA A 1 86 ? -1.092 -3.595 -12.072 1.00 97.38 86 ALA A N 1
ATOM 729 C CA . ALA A 1 86 ? -2.472 -3.859 -11.682 1.00 97.38 86 ALA A CA 1
ATOM 730 C C . ALA A 1 86 ? -3.165 -4.845 -12.635 1.00 97.38 86 ALA A C 1
ATOM 732 O O . ALA A 1 86 ? -3.858 -5.747 -12.173 1.00 97.38 86 ALA A O 1
ATOM 733 N N . GLN A 1 87 ? -2.943 -4.718 -13.948 1.00 96.69 87 GLN A N 1
ATOM 734 C CA . GLN A 1 87 ? -3.430 -5.668 -14.957 1.00 96.69 87 GLN A CA 1
ATOM 735 C C . GLN A 1 87 ? -2.835 -7.067 -14.755 1.00 96.69 87 GLN A C 1
ATOM 737 O O . GLN A 1 87 ? -3.536 -8.063 -14.896 1.00 96.69 87 GLN A O 1
ATOM 742 N N . GLU A 1 88 ? -1.565 -7.141 -14.358 1.00 96.38 88 GLU A N 1
ATOM 743 C CA . GLU A 1 88 ? -0.877 -8.385 -14.000 1.00 96.38 88 GLU A CA 1
ATOM 744 C C . GLU A 1 88 ? -1.305 -8.944 -12.627 1.00 96.38 88 GLU A C 1
ATOM 746 O O . GLU A 1 88 ? -0.821 -9.996 -12.212 1.00 96.38 88 GLU A O 1
ATOM 751 N N . GLY A 1 89 ? -2.165 -8.242 -11.880 1.00 97.19 89 GLY A N 1
ATOM 752 C CA . GLY A 1 89 ? -2.615 -8.658 -10.550 1.00 97.19 89 GLY A CA 1
ATOM 753 C C . GLY A 1 89 ? -1.528 -8.616 -9.469 1.00 97.19 89 GLY A C 1
ATOM 754 O O . GLY A 1 89 ? -1.713 -9.181 -8.394 1.00 97.19 89 GLY A O 1
ATOM 755 N N . LYS A 1 90 ? -0.392 -7.954 -9.718 1.00 97.50 90 LYS A N 1
ATOM 756 C CA . LYS A 1 90 ? 0.705 -7.815 -8.742 1.00 97.50 90 LYS A CA 1
ATOM 757 C C . LYS A 1 90 ? 0.411 -6.759 -7.680 1.00 97.50 90 LYS A C 1
ATOM 759 O O . LYS A 1 90 ? 0.891 -6.868 -6.553 1.00 97.50 90 LYS A O 1
ATOM 764 N N . ILE A 1 91 ? -0.372 -5.744 -8.037 1.00 98.12 91 ILE A N 1
ATOM 765 C CA . ILE A 1 91 ? -0.839 -4.687 -7.135 1.00 98.12 91 ILE A CA 1
ATOM 766 C C . ILE A 1 91 ? -2.340 -4.452 -7.332 1.00 98.12 91 ILE A C 1
ATOM 768 O O . ILE A 1 91 ? -2.9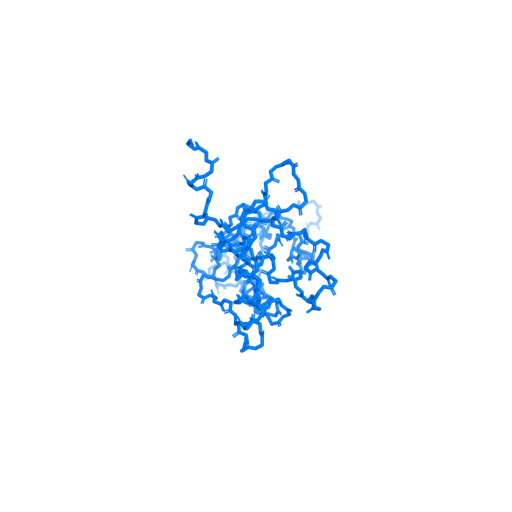00 -4.786 -8.372 1.00 98.12 91 ILE A O 1
ATOM 772 N N . VAL A 1 92 ? -2.980 -3.798 -6.368 1.00 97.56 92 VAL A N 1
ATOM 773 C CA . VAL A 1 92 ? -4.257 -3.109 -6.578 1.00 97.56 92 VAL A CA 1
ATOM 774 C C . VAL A 1 92 ? -3.969 -1.618 -6.657 1.00 97.56 92 VAL A C 1
ATOM 776 O O . VAL A 1 92 ? -3.301 -1.079 -5.777 1.00 97.56 92 VAL A O 1
ATOM 779 N N . PHE A 1 93 ? -4.483 -0.944 -7.685 1.00 96.50 93 PHE A N 1
ATOM 780 C CA . PHE A 1 93 ? -4.366 0.504 -7.835 1.00 96.50 93 PHE A CA 1
ATOM 781 C C . PHE A 1 93 ? -5.739 1.130 -8.084 1.00 96.50 93 PHE A C 1
ATOM 783 O O . PHE A 1 93 ? -6.313 0.985 -9.162 1.00 96.50 93 PHE A O 1
ATOM 790 N N . GLN A 1 94 ? -6.300 1.784 -7.063 1.00 93.19 94 GLN A N 1
ATOM 791 C CA . GLN A 1 94 ? -7.654 2.343 -7.097 1.00 93.19 94 GLN A CA 1
ATOM 792 C C . GLN A 1 94 ? -7.755 3.574 -6.193 1.00 93.19 94 GLN A C 1
ATOM 794 O O . GLN A 1 94 ? -7.158 3.618 -5.119 1.00 93.19 94 GLN A O 1
ATOM 799 N N . LYS A 1 95 ? -8.545 4.576 -6.605 1.00 90.69 95 LYS A N 1
ATOM 800 C CA . LYS A 1 95 ? -8.828 5.793 -5.811 1.00 90.69 95 LYS A CA 1
ATOM 801 C C . LYS A 1 95 ? -7.560 6.490 -5.277 1.00 90.69 95 LYS A C 1
ATOM 803 O O . LYS A 1 95 ? -7.525 6.935 -4.133 1.00 90.69 95 LYS A O 1
ATOM 808 N N . GLY A 1 96 ? -6.500 6.542 -6.088 1.00 92.94 96 GLY A N 1
ATOM 809 C CA . GLY A 1 96 ? -5.226 7.168 -5.711 1.00 92.94 96 GLY A CA 1
ATOM 810 C C . GLY A 1 96 ? -4.434 6.414 -4.635 1.00 92.94 96 GLY A C 1
ATOM 811 O O . GLY A 1 96 ? -3.511 6.983 -4.054 1.00 92.94 96 GLY A O 1
ATOM 812 N N . LYS A 1 97 ? -4.780 5.152 -4.362 1.00 95.62 97 LYS A N 1
ATOM 813 C CA . LYS A 1 97 ? -4.074 4.280 -3.424 1.00 95.62 97 LYS A CA 1
ATOM 814 C C . LYS A 1 97 ? -3.579 3.017 -4.111 1.00 95.62 97 LYS A C 1
ATOM 816 O O . LYS A 1 97 ? -4.178 2.549 -5.079 1.00 95.62 97 LYS A O 1
ATOM 821 N N . ILE A 1 98 ? -2.497 2.475 -3.572 1.00 97.62 98 ILE A N 1
ATOM 822 C CA . ILE A 1 98 ? -1.834 1.265 -4.039 1.00 97.62 98 ILE A CA 1
ATOM 823 C C . ILE A 1 98 ? -1.682 0.262 -2.891 1.00 97.62 98 ILE A C 1
ATOM 825 O O . ILE A 1 98 ? -1.400 0.644 -1.754 1.00 97.62 98 ILE A O 1
ATOM 829 N N . SER A 1 99 ? -1.881 -1.022 -3.173 1.00 97.19 99 SER A N 1
ATOM 830 C CA . SER A 1 99 ? -1.697 -2.108 -2.205 1.00 97.19 99 SER A CA 1
ATOM 831 C C . SER A 1 99 ? -1.247 -3.407 -2.865 1.00 97.19 99 SER A C 1
ATOM 833 O O . SER A 1 99 ? -1.332 -3.561 -4.083 1.00 97.19 99 SER A O 1
ATOM 835 N N . LEU A 1 100 ? -0.781 -4.358 -2.053 1.00 96.88 100 LEU A N 1
ATOM 836 C CA . LEU A 1 100 ? -0.571 -5.739 -2.487 1.00 96.88 100 LEU A CA 1
ATOM 837 C C . LEU A 1 100 ? -1.858 -6.556 -2.253 1.00 96.88 100 LEU A C 1
ATOM 839 O O . LEU A 1 100 ? -2.341 -6.582 -1.119 1.00 96.88 100 LEU A O 1
ATOM 843 N N . PRO A 1 101 ? -2.410 -7.257 -3.265 1.00 94.19 101 PRO A N 1
ATOM 844 C CA . PRO A 1 101 ? -3.671 -7.999 -3.132 1.00 94.19 101 PRO A CA 1
ATOM 845 C C . PRO A 1 101 ? -3.649 -9.070 -2.029 1.00 94.19 101 PRO A C 1
ATOM 847 O O . PRO A 1 101 ? -4.648 -9.318 -1.346 1.00 94.19 101 PRO A O 1
ATOM 850 N N . SER A 1 102 ? -2.493 -9.711 -1.848 1.00 89.88 102 SER A N 1
ATOM 851 C CA . SER A 1 102 ? -2.283 -10.795 -0.887 1.00 89.88 102 SER A CA 1
ATOM 852 C C . SER A 1 102 ? -1.885 -10.318 0.509 1.00 89.88 102 SER A C 1
ATOM 854 O O . SER A 1 102 ? -1.840 -11.137 1.425 1.00 89.88 102 SER A O 1
ATOM 856 N N . TYR A 1 103 ? -1.618 -9.023 0.709 1.00 93.06 103 TYR A N 1
ATOM 857 C CA . TYR A 1 103 ? -1.218 -8.538 2.024 1.00 93.06 103 TYR A CA 1
ATOM 858 C C . TYR A 1 103 ? -2.390 -8.591 3.006 1.00 93.06 103 TYR A C 1
ATOM 860 O O . TYR A 1 103 ? -3.536 -8.263 2.676 1.00 93.06 103 TYR A O 1
ATOM 868 N N . ARG A 1 104 ? -2.093 -9.026 4.228 1.00 88.44 104 ARG A N 1
ATOM 869 C CA . ARG A 1 104 ? -3.012 -9.012 5.362 1.00 88.44 104 ARG A CA 1
ATOM 870 C C . ARG A 1 104 ? -2.311 -8.302 6.519 1.00 88.44 104 ARG A C 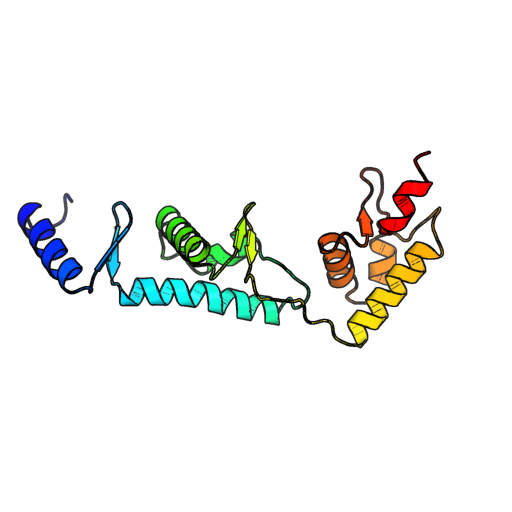1
ATOM 872 O O . ARG A 1 104 ? -1.162 -8.653 6.791 1.00 88.44 104 ARG A O 1
ATOM 879 N N . PRO A 1 105 ? -2.970 -7.326 7.168 1.00 90.56 105 PRO A N 1
ATOM 880 C CA . PRO A 1 105 ? -2.414 -6.644 8.326 1.00 90.56 105 PRO A CA 1
ATOM 881 C C . PRO A 1 105 ? -1.902 -7.616 9.388 1.00 90.56 105 PRO A C 1
ATOM 883 O O . PRO A 1 105 ? -2.595 -8.565 9.759 1.00 90.56 105 PRO A O 1
ATOM 886 N N . ALA A 1 106 ? -0.689 -7.373 9.876 1.00 87.69 106 ALA A N 1
ATOM 887 C CA . ALA A 1 106 ? -0.087 -8.167 10.937 1.00 87.69 106 ALA A CA 1
ATOM 888 C C . ALA A 1 106 ? -0.415 -7.531 12.292 1.00 87.69 106 ALA A C 1
ATOM 890 O O . ALA A 1 106 ? 0.134 -6.490 12.661 1.00 87.69 106 ALA A O 1
ATOM 891 N N . ILE A 1 107 ? -1.321 -8.161 13.038 1.00 89.69 107 ILE A N 1
ATOM 892 C CA . ILE A 1 107 ? -1.766 -7.681 14.348 1.00 89.69 107 ILE A CA 1
ATOM 893 C C . ILE A 1 107 ? -1.020 -8.468 15.425 1.00 89.69 107 ILE A C 1
ATOM 895 O O . ILE A 1 107 ? -1.166 -9.684 15.531 1.00 89.69 107 ILE A O 1
ATOM 899 N N . SER A 1 108 ? -0.195 -7.785 16.221 1.00 91.19 108 SER A N 1
ATOM 900 C CA . SER A 1 108 ? 0.461 -8.407 17.375 1.00 91.19 108 SER A CA 1
ATOM 901 C C . SER A 1 108 ? -0.538 -8.651 18.509 1.00 91.19 108 SER A C 1
ATOM 903 O O . SER A 1 108 ? -1.571 -7.986 18.581 1.00 91.19 108 SER A O 1
ATOM 905 N N . ALA A 1 109 ? -0.212 -9.549 19.444 1.00 92.75 109 ALA A N 1
ATOM 906 C CA . ALA A 1 109 ? -1.067 -9.827 20.603 1.00 92.75 109 ALA A CA 1
ATOM 907 C C . ALA A 1 109 ? -1.403 -8.553 21.404 1.00 92.75 109 ALA A C 1
ATOM 909 O O . ALA A 1 109 ? -2.564 -8.313 21.720 1.00 92.75 109 ALA A O 1
ATOM 910 N N . GLN A 1 110 ? -0.411 -7.686 21.632 1.00 91.81 110 GLN A N 1
ATOM 911 C CA . GLN A 1 110 ? -0.601 -6.403 22.316 1.00 91.81 110 GLN A CA 1
ATOM 912 C C . GLN A 1 110 ? -1.558 -5.468 21.557 1.00 91.81 110 GLN A C 1
ATOM 914 O O . GLN A 1 110 ? -2.427 -4.837 22.157 1.00 91.81 110 GLN A O 1
ATOM 919 N N . LYS A 1 111 ? -1.433 -5.385 20.224 1.00 92.00 111 LYS A N 1
ATOM 920 C CA . LYS A 1 111 ? -2.344 -4.578 19.397 1.00 92.00 111 LYS A CA 1
ATOM 921 C C . LYS A 1 111 ? -3.751 -5.170 19.381 1.00 92.00 111 LYS A C 1
ATOM 923 O O . LYS A 1 111 ? -4.719 -4.419 19.425 1.00 92.00 111 LYS A O 1
ATOM 928 N N . GLN A 1 112 ? -3.873 -6.496 19.365 1.00 93.88 112 GLN A N 1
ATOM 929 C CA . GLN A 1 112 ? -5.162 -7.178 19.433 1.00 93.88 112 GLN A CA 1
ATOM 930 C C . GLN A 1 112 ? -5.868 -6.921 20.769 1.00 93.88 112 GLN A C 1
ATOM 932 O O . GLN A 1 112 ? -7.069 -6.664 20.787 1.00 93.88 112 GLN A O 1
ATOM 937 N N . GLU A 1 113 ? -5.133 -6.936 21.879 1.00 94.81 113 GLU A N 1
ATOM 938 C CA . GLU A 1 113 ? -5.670 -6.576 23.192 1.00 94.81 113 GLU A CA 1
ATOM 939 C C . GLU A 1 113 ? -6.167 -5.124 23.212 1.00 94.81 113 GLU A C 1
ATOM 941 O O . GLU A 1 113 ? -7.288 -4.856 23.641 1.00 94.81 113 GLU A O 1
ATOM 946 N N . MET A 1 114 ? -5.388 -4.189 22.655 1.00 93.94 114 MET A N 1
ATOM 947 C CA . MET A 1 114 ? -5.801 -2.789 22.536 1.00 93.94 114 MET A CA 1
ATOM 948 C C . MET A 1 114 ? -7.047 -2.619 21.656 1.00 93.94 114 MET A C 1
ATOM 950 O O . MET A 1 114 ? -7.958 -1.885 22.035 1.00 93.94 114 MET A O 1
ATOM 954 N N . ILE A 1 115 ? -7.126 -3.324 20.520 1.00 93.38 115 ILE A N 1
ATOM 955 C CA . ILE A 1 115 ? -8.325 -3.371 19.667 1.00 93.38 115 ILE A CA 1
ATOM 956 C C . ILE A 1 115 ? -9.539 -3.807 20.488 1.00 93.38 115 ILE A C 1
ATOM 958 O O . ILE A 1 115 ? -10.566 -3.128 20.474 1.00 93.38 115 ILE A O 1
ATOM 962 N N . ASN A 1 116 ? -9.416 -4.907 21.232 1.00 94.06 116 ASN A N 1
ATOM 963 C CA . ASN A 1 116 ? -10.511 -5.445 22.033 1.00 94.06 116 ASN A CA 1
ATOM 964 C C . ASN A 1 116 ? -10.949 -4.454 23.122 1.00 94.06 116 ASN A C 1
ATOM 966 O O . ASN A 1 116 ? -12.147 -4.247 23.312 1.00 94.06 116 ASN A O 1
ATOM 970 N N . ASN A 1 117 ? -9.995 -3.799 23.788 1.00 93.69 117 ASN A N 1
ATOM 971 C CA . ASN A 1 117 ? -10.270 -2.810 24.829 1.00 93.69 117 ASN A CA 1
ATOM 972 C C . ASN A 1 117 ? -10.978 -1.567 24.273 1.00 93.69 117 ASN A C 1
ATOM 974 O O . ASN A 1 117 ? -11.971 -1.129 24.848 1.00 93.69 117 ASN A O 1
ATOM 978 N N . ILE A 1 118 ? -10.527 -1.035 23.130 1.00 91.88 118 ILE A N 1
ATOM 979 C CA . ILE A 1 118 ? -11.162 0.121 22.478 1.00 91.88 118 ILE A CA 1
ATOM 980 C C . ILE A 1 118 ? -12.581 -0.229 22.016 1.00 91.88 118 ILE A C 1
ATOM 982 O O . ILE A 1 118 ? -13.514 0.532 22.265 1.00 91.88 118 ILE A O 1
ATOM 986 N N . LEU A 1 119 ? -12.772 -1.388 21.376 1.00 91.25 119 LEU A N 1
ATOM 987 C CA . LEU A 1 119 ? -14.097 -1.825 20.926 1.00 91.25 119 LEU A CA 1
ATOM 988 C C . LEU A 1 119 ? -15.055 -2.059 22.099 1.00 91.25 119 LEU A C 1
ATOM 990 O O . LEU A 1 119 ? -16.230 -1.707 21.999 1.00 91.25 119 LEU A O 1
ATOM 994 N N . LYS A 1 120 ? -14.560 -2.621 23.208 1.00 91.19 120 LYS A N 1
ATOM 995 C CA . LYS A 1 120 ? -15.340 -2.786 24.437 1.00 91.19 120 LYS A CA 1
ATOM 996 C C . LYS A 1 120 ? -15.722 -1.433 25.036 1.00 91.19 120 LYS A C 1
ATOM 998 O O . LYS A 1 120 ? -16.888 -1.225 25.333 1.00 91.19 120 LYS A O 1
ATOM 1003 N N . LEU A 1 121 ? -14.778 -0.499 25.140 1.00 90.12 121 LEU A N 1
ATOM 1004 C CA . LEU A 1 121 ? -15.034 0.843 25.663 1.00 90.12 121 LEU A CA 1
ATOM 1005 C C . LEU A 1 121 ? -16.115 1.580 24.857 1.00 90.12 121 LEU A C 1
ATOM 1007 O O . LEU A 1 121 ? -16.987 2.215 25.444 1.00 90.12 121 LEU A O 1
ATOM 1011 N N . LEU A 1 122 ? -16.068 1.484 23.525 1.00 87.62 122 LEU A N 1
ATOM 1012 C CA . LEU A 1 122 ? -17.081 2.068 22.641 1.00 87.62 122 LEU A CA 1
ATOM 1013 C C . LEU A 1 122 ? -18.461 1.435 22.862 1.00 87.62 122 LEU A C 1
ATOM 1015 O O . LEU A 1 122 ? -19.446 2.158 22.955 1.00 87.62 122 LEU A O 1
ATOM 1019 N N . LYS A 1 123 ? -18.512 0.105 22.992 1.00 85.81 123 LYS A N 1
ATOM 1020 C CA . LYS A 1 123 ? -19.742 -0.654 23.262 1.00 85.81 123 LYS A CA 1
ATOM 1021 C C . LYS A 1 123 ? -20.347 -0.341 24.635 1.00 85.81 123 LYS A C 1
ATOM 1023 O O . LYS A 1 123 ? -21.561 -0.255 24.769 1.00 85.81 123 LYS A O 1
ATOM 1028 N N . ASP A 1 124 ? -19.511 -0.180 25.655 1.00 88.38 124 ASP A N 1
ATOM 1029 C CA . ASP A 1 124 ? -19.960 0.090 27.025 1.00 88.38 124 ASP A CA 1
ATOM 1030 C C . ASP A 1 124 ? -20.441 1.550 27.197 1.00 88.38 124 ASP A C 1
ATOM 1032 O O . ASP A 1 124 ? -21.085 1.870 28.195 1.00 88.38 124 ASP A O 1
ATOM 1036 N N . ASN A 1 125 ? -20.172 2.436 26.224 1.00 84.06 125 ASN A N 1
ATOM 1037 C CA . ASN A 1 125 ? -20.548 3.856 26.254 1.00 84.06 125 ASN A CA 1
ATOM 1038 C C . ASN A 1 125 ? -21.336 4.287 24.995 1.00 84.06 125 ASN A C 1
ATOM 1040 O O . ASN A 1 125 ? -20.916 5.211 24.292 1.00 84.06 125 ASN A O 1
ATOM 1044 N N . PRO A 1 126 ? -22.502 3.676 24.708 1.00 78.00 126 PRO A N 1
ATOM 1045 C CA . PRO A 1 126 ? -23.222 3.860 23.450 1.00 78.00 126 PRO A CA 1
ATOM 1046 C C . PRO A 1 126 ? -23.941 5.208 23.329 1.00 78.00 126 PRO A C 1
ATOM 1048 O O . PRO A 1 126 ? -24.497 5.489 22.288 1.00 78.00 126 PRO A O 1
ATOM 1051 N N . THR A 1 127 ? -24.010 6.050 24.359 1.00 77.06 127 THR A N 1
ATOM 1052 C CA . THR A 1 127 ? -24.643 7.386 24.264 1.00 77.06 127 THR A CA 1
ATOM 1053 C C . THR A 1 127 ? -23.635 8.524 24.354 1.00 77.06 127 THR A C 1
ATOM 1055 O O . THR A 1 127 ? -23.951 9.662 24.014 1.00 77.06 127 THR A O 1
ATOM 1058 N N . ASN A 1 128 ? -22.412 8.224 24.789 1.00 78.81 128 ASN A N 1
ATOM 1059 C CA . ASN A 1 128 ? -21.330 9.188 24.911 1.00 78.81 128 ASN A CA 1
ATOM 1060 C C . ASN A 1 128 ? -19.978 8.499 24.681 1.00 78.81 128 ASN A C 1
ATOM 1062 O O . ASN A 1 128 ? -19.195 8.333 25.622 1.00 78.81 128 ASN A O 1
ATOM 1066 N N . PRO A 1 129 ? -19.712 8.029 23.455 1.00 82.38 129 PRO A N 1
ATOM 1067 C CA . PRO A 1 129 ? -18.508 7.266 23.217 1.00 82.38 129 PRO A CA 1
ATOM 1068 C C . PRO A 1 129 ? -17.256 8.150 23.273 1.00 82.38 129 PRO A C 1
ATOM 1070 O O . PRO A 1 129 ? -17.322 9.355 23.008 1.00 82.38 129 PRO A O 1
ATOM 1073 N N . PRO A 1 130 ? -16.095 7.560 23.605 1.00 85.19 130 PRO A N 1
ATOM 1074 C CA . PRO A 1 130 ? -14.836 8.278 23.745 1.00 85.19 130 PRO A CA 1
ATOM 1075 C C . PRO A 1 130 ? -14.451 9.090 22.500 1.00 85.19 130 PRO A C 1
ATOM 1077 O O . PRO A 1 130 ? -14.625 8.670 21.351 1.00 85.19 130 PRO A O 1
ATOM 1080 N N . THR A 1 131 ? -13.844 10.247 22.761 1.00 86.62 131 THR A N 1
ATOM 1081 C CA . THR A 1 131 ? -13.238 11.101 21.733 1.00 86.62 131 THR A CA 1
ATOM 1082 C C . THR A 1 131 ? -11.919 10.509 21.232 1.00 86.62 131 THR A C 1
ATOM 1084 O O . THR A 1 131 ? -11.234 9.771 21.943 1.00 86.62 131 THR A O 1
ATOM 1087 N N . GLU A 1 132 ? -11.493 10.918 20.035 1.00 84.31 132 GLU A N 1
ATOM 1088 C CA . GLU A 1 132 ? -10.144 10.623 19.525 1.00 84.31 132 GLU A CA 1
ATOM 1089 C C . GLU A 1 132 ? -9.038 11.045 20.506 1.00 84.31 132 GLU A C 1
ATOM 1091 O O . GLU A 1 132 ? -8.088 10.299 20.747 1.00 84.31 132 GLU A O 1
ATOM 1096 N N . LYS A 1 133 ? -9.209 12.219 21.130 1.00 86.56 133 LYS A N 1
ATOM 1097 C CA . LYS A 1 133 ? -8.281 12.754 22.129 1.00 86.56 133 LYS A CA 1
ATOM 1098 C C . LYS A 1 133 ? -8.177 11.829 23.342 1.00 86.56 133 LYS A C 1
ATOM 1100 O O . LYS A 1 133 ? -7.070 11.435 23.701 1.00 86.56 133 LYS A O 1
ATOM 1105 N N . PHE A 1 134 ? -9.313 11.414 23.901 1.00 89.50 134 PHE A N 1
ATOM 1106 C CA . PHE A 1 134 ? -9.354 10.499 25.041 1.00 89.50 134 PHE A CA 1
ATOM 1107 C C . PHE A 1 134 ? -8.625 9.181 24.741 1.00 89.50 134 PHE A C 1
ATOM 1109 O O . PHE A 1 134 ? -7.823 8.714 25.550 1.00 89.50 134 PHE A O 1
ATOM 1116 N N . LEU A 1 135 ? -8.845 8.600 23.555 1.00 89.94 135 LEU A N 1
ATOM 1117 C CA . LEU A 1 135 ? -8.164 7.368 23.144 1.00 89.94 135 LEU A CA 1
ATOM 1118 C C . LEU A 1 135 ? -6.647 7.558 23.021 1.00 89.94 135 LEU A C 1
ATOM 1120 O O . LEU A 1 135 ? -5.892 6.667 23.408 1.00 89.94 135 LEU A O 1
ATOM 1124 N N . SER A 1 136 ? -6.192 8.702 22.503 1.00 88.38 136 SER A N 1
ATOM 1125 C CA . SER A 1 136 ? -4.760 9.008 22.372 1.00 88.38 136 SER A CA 1
ATOM 1126 C C . SER A 1 136 ? -4.055 9.230 23.712 1.00 88.38 136 SER A C 1
ATOM 1128 O O . SER A 1 136 ? -2.891 8.863 23.849 1.00 88.38 136 SER A O 1
ATOM 1130 N N . GLU A 1 137 ? -4.764 9.777 24.703 1.00 91.12 137 GLU A N 1
ATOM 1131 C CA . GLU A 1 137 ? -4.252 9.993 26.062 1.00 91.12 137 GLU A CA 1
ATOM 1132 C C . GLU A 1 137 ? -4.260 8.698 26.889 1.00 91.12 137 GLU A C 1
ATOM 1134 O O . GLU A 1 137 ? -3.345 8.459 27.672 1.00 91.12 137 GLU A O 1
ATOM 1139 N N . THR A 1 138 ? -5.266 7.840 26.690 1.00 91.75 138 THR A N 1
ATOM 1140 C CA . THR A 1 138 ? -5.433 6.584 27.443 1.00 91.75 138 THR A CA 1
ATOM 1141 C C . THR A 1 138 ? -4.542 5.461 26.914 1.00 91.75 138 THR A C 1
ATOM 1143 O O . THR A 1 138 ? -4.002 4.669 27.685 1.00 91.75 138 THR A O 1
ATOM 1146 N N . TYR A 1 139 ? -4.389 5.370 25.592 1.00 89.69 139 TYR A N 1
ATOM 1147 C CA . TYR A 1 139 ? -3.694 4.271 24.929 1.00 89.69 139 TYR A CA 1
ATOM 1148 C C . TYR A 1 139 ? -2.593 4.822 24.023 1.00 89.69 139 TYR A C 1
ATOM 1150 O O . TYR A 1 139 ? -2.856 5.342 22.934 1.00 89.69 139 TYR A O 1
ATOM 1158 N N . GLN A 1 140 ? -1.338 4.664 24.447 1.00 89.31 140 GL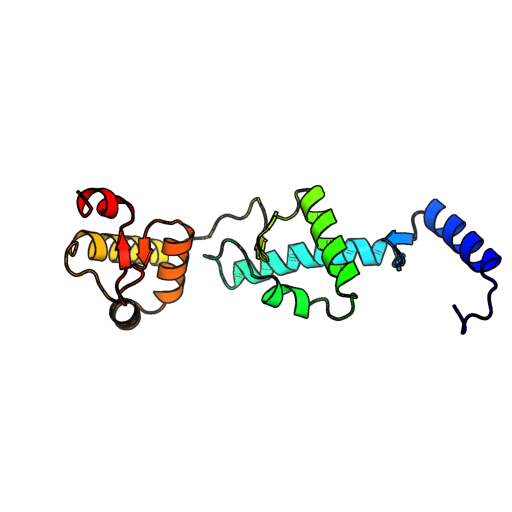N A N 1
ATOM 1159 C CA . GLN A 1 140 ? -0.191 5.036 23.624 1.00 89.31 140 GLN A CA 1
ATOM 1160 C C . GLN A 1 140 ? -0.209 4.248 22.306 1.00 89.31 140 GLN A C 1
ATOM 1162 O O . GLN A 1 140 ? -0.269 3.022 22.304 1.00 89.31 140 GLN A O 1
ATOM 1167 N N . GLY A 1 141 ? -0.142 4.956 21.176 1.00 86.44 141 GLY A N 1
ATOM 1168 C CA . GLY A 1 141 ? -0.188 4.337 19.848 1.00 86.44 141 GLY A CA 1
ATOM 1169 C C . GLY A 1 141 ? -1.597 4.015 19.336 1.00 86.44 141 GLY A C 1
ATOM 1170 O O . GLY A 1 141 ? -1.729 3.433 18.265 1.00 86.44 141 GLY A O 1
ATOM 1171 N N . SER A 1 142 ? -2.668 4.435 20.015 1.00 90.69 142 SER A N 1
ATOM 1172 C CA . SER A 1 142 ? -4.044 4.170 19.558 1.00 90.69 142 SER A CA 1
ATOM 1173 C C . SER A 1 142 ? -4.394 4.765 18.197 1.00 90.69 142 SER A C 1
ATOM 1175 O O . SER A 1 142 ? -5.312 4.272 17.551 1.00 90.69 142 SER A O 1
ATOM 1177 N N . GLN A 1 143 ? -3.659 5.769 17.717 1.00 89.62 143 GLN A N 1
ATOM 1178 C CA . GLN A 1 143 ? -3.894 6.389 16.410 1.00 89.62 143 GLN A CA 1
ATOM 1179 C C . GLN A 1 143 ? -3.853 5.374 15.255 1.00 89.62 143 GLN A C 1
ATOM 1181 O O . GLN A 1 143 ? -4.727 5.396 14.388 1.00 89.62 143 GLN A O 1
ATOM 1186 N N . GLU A 1 144 ? -2.879 4.454 15.247 1.00 89.50 144 GLU A N 1
ATOM 1187 C CA . GLU A 1 144 ? -2.809 3.410 14.212 1.00 89.50 144 GLU A CA 1
ATOM 1188 C C . GLU A 1 144 ? -3.958 2.401 14.335 1.00 89.50 144 GLU A C 1
ATOM 1190 O O . GLU A 1 144 ? -4.500 1.958 13.323 1.00 89.50 144 GLU A O 1
ATOM 1195 N N . ILE A 1 145 ? -4.387 2.095 15.564 1.00 92.00 145 ILE A N 1
ATOM 1196 C CA . ILE A 1 145 ? -5.503 1.187 15.837 1.00 92.00 145 ILE A CA 1
ATOM 1197 C C . ILE A 1 145 ? -6.822 1.811 15.389 1.00 92.00 145 ILE A C 1
ATOM 1199 O O . ILE A 1 145 ? -7.577 1.183 14.657 1.00 92.00 145 ILE A O 1
ATOM 1203 N N . VAL A 1 146 ? -7.088 3.064 15.757 1.00 90.50 146 VAL A N 1
ATOM 1204 C CA . VAL A 1 146 ? -8.283 3.809 15.335 1.00 90.50 146 VAL A CA 1
ATOM 1205 C C . VAL A 1 146 ? -8.350 3.881 13.812 1.00 90.50 146 VAL A C 1
ATOM 1207 O O . VAL A 1 146 ? -9.388 3.580 13.220 1.00 90.50 146 VAL A O 1
ATOM 1210 N N . LYS A 1 147 ? -7.230 4.204 13.155 1.00 89.75 147 LYS A N 1
ATOM 1211 C CA . LYS A 1 147 ? -7.149 4.221 11.692 1.00 89.75 147 LYS A CA 1
ATOM 1212 C C . LYS A 1 147 ? -7.455 2.849 11.088 1.00 89.75 147 LYS A C 1
ATOM 1214 O O . LYS A 1 147 ? -8.233 2.779 10.138 1.00 89.75 147 LYS A O 1
ATOM 1219 N N . TYR A 1 148 ? -6.897 1.776 11.644 1.00 91.25 148 TYR A N 1
ATOM 1220 C CA . TYR A 1 148 ? -7.190 0.404 11.229 1.00 91.25 148 TYR A CA 1
ATOM 1221 C C . TYR A 1 148 ? -8.677 0.057 11.393 1.00 91.25 148 TYR A C 1
ATOM 1223 O O . TYR A 1 148 ? -9.308 -0.404 10.446 1.00 91.25 148 TYR A O 1
ATOM 1231 N N . LEU A 1 149 ? -9.279 0.360 12.546 1.00 91.12 149 LEU A N 1
ATOM 1232 C CA . LEU A 1 149 ? -10.696 0.097 12.809 1.00 91.12 149 LEU A CA 1
ATOM 1233 C C . LEU A 1 149 ? -11.619 0.854 11.840 1.00 91.12 149 LEU A C 1
ATOM 1235 O O . LEU A 1 149 ? -12.625 0.299 11.399 1.00 91.12 149 LEU A O 1
ATOM 1239 N N . LEU A 1 150 ? -11.268 2.089 11.462 1.00 89.19 150 LEU A N 1
ATOM 1240 C CA . LEU A 1 150 ? -11.972 2.850 10.421 1.00 89.19 150 LEU A CA 1
ATOM 1241 C C . LEU A 1 150 ? -11.812 2.202 9.037 1.00 89.19 150 LEU A C 1
ATOM 1243 O O . LEU A 1 150 ? -12.776 2.115 8.277 1.00 89.19 150 LEU A O 1
ATOM 1247 N N . GLN A 1 151 ? -10.608 1.726 8.698 1.00 87.81 151 GLN A N 1
ATOM 1248 C CA . GLN A 1 151 ? -10.341 1.020 7.438 1.00 87.81 151 GLN A CA 1
ATOM 1249 C C . GLN A 1 151 ? -11.111 -0.305 7.337 1.00 87.81 151 GLN A C 1
ATOM 1251 O O . GLN A 1 151 ? -11.572 -0.660 6.251 1.00 87.81 151 GLN A O 1
ATOM 1256 N N . GLU A 1 152 ? -11.266 -1.015 8.455 1.00 88.50 152 GLU A N 1
ATOM 1257 C CA . GLU A 1 152 ? -12.076 -2.234 8.576 1.00 88.50 152 GLU A CA 1
ATOM 1258 C C . GLU A 1 152 ? -13.579 -1.964 8.707 1.00 88.50 152 GLU A C 1
ATOM 1260 O O . GLU A 1 152 ? -14.369 -2.903 8.688 1.00 88.50 152 GLU A O 1
ATOM 1265 N N . LYS A 1 153 ? -13.991 -0.693 8.827 1.00 88.31 153 LYS A N 1
ATOM 1266 C CA . LYS A 1 153 ? -15.376 -0.287 9.116 1.00 88.31 153 LYS A CA 1
ATOM 1267 C C . LYS A 1 153 ? -15.937 -0.901 10.407 1.00 88.31 153 LYS A C 1
ATOM 1269 O O . LYS A 1 153 ? -17.142 -1.089 10.525 1.00 88.31 153 LYS A O 1
ATOM 1274 N N . LEU A 1 154 ? -15.075 -1.205 11.375 1.00 87.69 154 LEU A N 1
ATOM 1275 C CA . LEU A 1 154 ? -15.476 -1.675 12.707 1.00 87.69 154 LEU A CA 1
ATOM 1276 C C . LEU A 1 154 ? -15.966 -0.519 13.582 1.00 87.69 154 LEU A C 1
ATOM 1278 O O . LEU A 1 154 ? -16.817 -0.700 14.455 1.00 87.69 154 LEU A O 1
ATOM 1282 N N . ILE A 1 155 ? -15.443 0.676 13.316 1.00 89.00 155 ILE A N 1
ATOM 1283 C CA . ILE A 1 155 ? -15.909 1.929 13.897 1.00 89.00 155 ILE A CA 1
ATOM 1284 C C . ILE A 1 155 ? -16.188 2.934 12.785 1.00 89.00 155 ILE A C 1
ATOM 1286 O O . ILE A 1 155 ? -15.647 2.824 11.681 1.00 89.00 155 ILE A O 1
ATOM 1290 N N . VAL A 1 156 ? -16.985 3.951 13.091 1.00 85.06 156 VAL A N 1
ATOM 1291 C CA . VAL A 1 156 ? -17.167 5.115 12.220 1.00 85.06 156 VAL A CA 1
ATOM 1292 C C . VAL A 1 156 ? -16.974 6.403 13.007 1.00 85.06 156 VAL A C 1
ATOM 1294 O O . VAL A 1 156 ? -17.186 6.451 14.220 1.00 85.06 156 VAL A O 1
ATOM 1297 N N . LYS A 1 157 ? -16.581 7.456 12.294 1.00 83.06 157 LYS A N 1
ATOM 1298 C CA . LYS A 1 157 ? -16.568 8.828 12.801 1.00 83.06 157 LYS A CA 1
ATOM 1299 C C . LYS A 1 157 ? -17.854 9.503 12.339 1.00 83.06 157 LYS A C 1
ATOM 1301 O O . LYS A 1 157 ? -18.119 9.507 11.137 1.00 83.06 157 LYS A O 1
ATOM 1306 N N . LEU A 1 158 ? -18.652 10.029 13.265 1.00 74.50 158 LEU A N 1
ATOM 1307 C CA . LEU A 1 158 ? -19.841 10.797 12.893 1.00 74.50 158 LEU A CA 1
ATOM 1308 C C . LEU A 1 158 ? -19.422 12.167 12.352 1.00 74.50 158 LEU A C 1
ATOM 1310 O O . LEU A 1 158 ? -18.440 12.749 12.811 1.00 74.50 158 LEU A O 1
ATOM 1314 N N . THR A 1 159 ? -20.164 12.672 11.368 1.00 65.38 159 THR A N 1
ATOM 1315 C CA . THR A 1 159 ? -19.893 13.951 10.691 1.00 65.38 159 THR A CA 1
ATOM 1316 C C . THR A 1 159 ? -19.916 15.152 11.635 1.00 65.38 159 THR A C 1
ATOM 1318 O O . THR A 1 159 ? -19.185 16.108 11.394 1.00 65.38 159 THR A O 1
ATOM 1321 N N . ASP A 1 160 ? -20.667 15.065 12.737 1.00 61.62 160 ASP A N 1
ATOM 1322 C CA . ASP A 1 160 ? -20.963 16.206 13.609 1.00 61.62 160 ASP A CA 1
ATOM 1323 C C . ASP A 1 160 ? -20.264 16.147 14.982 1.00 61.62 160 ASP A C 1
ATOM 1325 O O . ASP A 1 160 ? -20.690 16.807 15.929 1.00 61.62 160 ASP A O 1
ATOM 1329 N N . GLY A 1 161 ? -19.168 15.386 15.136 1.00 64.50 161 GLY A N 1
ATOM 1330 C CA . GLY A 1 161 ? -18.442 15.383 16.411 1.00 64.50 161 GLY A CA 1
ATOM 1331 C C . GLY A 1 161 ? -17.079 14.678 16.447 1.00 64.50 161 GLY A C 1
ATOM 1332 O O . GLY A 1 161 ? -16.708 13.946 15.530 1.00 64.50 161 GLY A O 1
ATOM 1333 N N . PRO A 1 162 ? -16.308 14.872 17.536 1.00 69.81 162 PRO A N 1
ATOM 1334 C CA . PRO A 1 162 ? -14.992 14.252 17.739 1.00 69.81 162 PRO A CA 1
ATOM 1335 C C . PRO A 1 162 ? -15.050 12.766 18.150 1.00 69.81 162 PRO A C 1
ATOM 1337 O O . PRO A 1 162 ? -14.003 12.168 18.418 1.00 69.81 162 PRO A O 1
ATOM 1340 N N . ASN A 1 163 ? -16.251 12.189 18.236 1.00 73.75 163 ASN A N 1
ATOM 1341 C CA . ASN A 1 163 ? -16.506 10.876 18.823 1.00 73.75 163 ASN A CA 1
ATOM 1342 C C . ASN A 1 163 ? -16.552 9.768 17.762 1.00 73.75 163 ASN A C 1
ATOM 1344 O O . ASN A 1 163 ? -17.019 9.972 16.636 1.00 73.75 163 ASN A O 1
ATOM 1348 N N . PHE A 1 164 ? -16.112 8.574 18.154 1.00 76.75 164 PHE A N 1
ATOM 1349 C CA . PHE A 1 164 ? -16.221 7.360 17.345 1.00 76.75 164 PHE A CA 1
ATOM 1350 C C . PHE A 1 164 ? -17.331 6.462 17.858 1.00 76.75 164 PHE A C 1
ATOM 1352 O O . PHE A 1 164 ? -17.632 6.470 19.039 1.00 76.75 164 PHE A O 1
ATOM 1359 N N . TRP A 1 165 ? -17.912 5.657 16.979 1.00 74.44 165 TRP A N 1
ATOM 1360 C CA . TRP A 1 165 ? -18.994 4.737 17.321 1.00 74.44 165 TRP A CA 1
ATOM 1361 C C . TRP A 1 165 ? -18.696 3.364 16.753 1.00 74.44 165 TRP A C 1
ATOM 1363 O O . TRP A 1 165 ? -18.090 3.261 15.683 1.00 74.44 165 TRP A O 1
ATOM 1373 N N . LYS A 1 166 ? -19.133 2.305 17.438 1.00 73.69 166 LYS A N 1
ATOM 1374 C CA . LYS A 1 166 ? -19.049 0.951 16.892 1.00 73.69 166 LYS A CA 1
ATOM 1375 C C . LYS A 1 166 ? -20.059 0.807 15.751 1.00 73.69 166 LYS A C 1
ATOM 1377 O O . LYS A 1 166 ? -21.234 1.121 15.917 1.00 73.69 166 LYS A O 1
ATOM 1382 N N . ALA A 1 167 ? -19.609 0.326 14.592 1.00 66.12 167 ALA A N 1
ATOM 1383 C CA . ALA A 1 167 ? -20.429 0.317 13.378 1.00 66.12 167 ALA A CA 1
ATOM 1384 C C . ALA A 1 167 ? -21.713 -0.529 13.508 1.00 66.12 167 ALA A C 1
ATOM 1386 O O . ALA A 1 167 ? -22.743 -0.170 12.944 1.00 66.12 167 ALA A O 1
ATOM 1387 N N . GLU A 1 168 ? -21.669 -1.616 14.284 1.00 60.12 168 GLU A N 1
ATOM 1388 C CA . GLU A 1 168 ? -22.814 -2.513 14.518 1.00 60.12 168 GLU A CA 1
ATOM 1389 C C . GLU A 1 168 ? -23.964 -1.861 15.312 1.00 60.12 168 GLU A C 1
ATOM 1391 O O . GLU A 1 168 ? -25.097 -2.320 15.218 1.00 60.12 168 GLU A O 1
ATOM 1396 N N . GLU A 1 169 ? -23.712 -0.785 16.063 1.00 56.75 169 GLU A N 1
ATOM 1397 C CA . GLU A 1 169 ? -24.706 -0.177 16.969 1.00 56.75 169 GLU A CA 1
ATOM 1398 C C . GLU A 1 169 ? -25.433 1.028 16.354 1.00 56.75 169 GLU A C 1
ATOM 1400 O O . GLU A 1 169 ? -26.426 1.512 16.891 1.00 56.75 169 GLU A O 1
ATOM 1405 N N . ILE A 1 170 ? -25.007 1.474 15.171 1.00 55.44 170 ILE A N 1
ATOM 1406 C CA . ILE A 1 170 ? -25.602 2.632 14.484 1.00 55.44 170 ILE A CA 1
ATOM 1407 C C . ILE A 1 170 ? -26.974 2.305 13.895 1.00 55.44 170 ILE A C 1
ATOM 1409 O O . ILE A 1 170 ? -27.809 3.194 13.759 1.00 55.44 170 ILE A O 1
ATOM 1413 N N . PHE A 1 171 ? -27.259 1.029 13.629 1.00 44.44 171 PHE A N 1
ATOM 1414 C CA . PHE A 1 171 ? -28.576 0.605 13.152 1.00 44.44 171 PHE A CA 1
ATOM 1415 C C . PHE A 1 171 ? -29.686 0.728 14.208 1.00 44.44 171 PHE A C 1
ATOM 1417 O O . PHE A 1 171 ? -30.850 0.780 13.829 1.00 44.44 171 PHE A O 1
ATOM 1424 N N . PHE A 1 172 ? -29.357 0.823 15.502 1.00 41.41 172 PHE A N 1
ATOM 1425 C CA . PHE A 1 172 ? -30.360 0.926 16.571 1.00 41.41 172 PHE A CA 1
ATOM 1426 C C . PHE A 1 172 ? -30.650 2.360 17.035 1.00 41.41 172 PHE A C 1
ATOM 1428 O O . PHE A 1 172 ? -31.622 2.562 17.752 1.00 41.41 172 PHE A O 1
ATOM 1435 N N . SER A 1 173 ? -29.856 3.352 16.619 1.00 39.22 173 SER A N 1
ATOM 1436 C CA . SER A 1 173 ? -29.989 4.749 17.080 1.00 39.22 173 SER A CA 1
ATOM 1437 C C . SER A 1 173 ? -30.626 5.699 16.052 1.00 39.22 173 SER A C 1
ATOM 1439 O O . SER A 1 173 ? -30.708 6.899 16.297 1.00 39.22 173 SER A O 1
ATOM 1441 N N . VAL A 1 174 ? -31.053 5.188 14.889 1.00 38.22 174 VAL A N 1
ATOM 1442 C CA . VAL A 1 174 ? -31.666 5.978 13.793 1.00 38.22 174 VAL A CA 1
ATOM 1443 C C . VAL A 1 174 ? -33.086 5.480 13.458 1.00 38.22 174 VAL A C 1
ATOM 1445 O O . VAL A 1 174 ? -33.576 5.678 12.351 1.00 38.22 174 VAL A O 1
ATOM 1448 N N . CYS A 1 175 ? -33.760 4.813 14.397 1.00 37.00 175 CYS A N 1
ATOM 1449 C CA . CYS A 1 175 ? -35.184 4.472 14.300 1.00 37.00 175 CYS A CA 1
ATOM 1450 C C . CYS A 1 175 ? -35.951 5.095 15.463 1.00 37.00 175 CYS A C 1
ATOM 1452 O O . CYS A 1 175 ? -35.483 4.935 16.611 1.00 37.00 175 CYS A O 1
#